Protein AF-E6SUP4-F1 (afdb_monomer)

Structure (mmCIF, N/CA/C/O backbone):
data_AF-E6SUP4-F1
#
_entry.id   AF-E6SUP4-F1
#
loop_
_atom_site.group_PDB
_atom_site.id
_atom_site.type_symbol
_atom_site.label_atom_id
_atom_site.label_alt_id
_atom_site.label_comp_id
_atom_site.label_asym_id
_atom_site.label_entity_id
_atom_site.label_seq_id
_atom_site.pdbx_PDB_ins_code
_atom_site.Cartn_x
_atom_site.Cartn_y
_atom_site.Cartn_z
_atom_site.occupancy
_atom_site.B_iso_or_equiv
_atom_site.auth_seq_id
_atom_site.auth_comp_id
_atom_site.auth_asym_id
_atom_site.auth_atom_id
_atom_site.pdbx_PDB_model_num
ATOM 1 N N . MET A 1 1 ? -22.572 19.905 -28.298 1.00 45.47 1 MET A N 1
ATOM 2 C CA . MET A 1 1 ? -23.190 19.311 -27.088 1.00 45.47 1 MET A CA 1
ATOM 3 C C . MET A 1 1 ? -22.193 19.356 -25.928 1.00 45.47 1 MET A C 1
ATOM 5 O O . MET A 1 1 ? -21.126 18.768 -26.042 1.00 45.47 1 MET A O 1
ATOM 9 N N . ARG A 1 2 ? -22.475 20.090 -24.839 1.00 50.50 2 ARG A N 1
ATOM 10 C CA . ARG A 1 2 ? -21.603 20.148 -23.645 1.00 50.50 2 ARG A CA 1
ATOM 11 C C . ARG A 1 2 ? -21.864 18.912 -22.776 1.00 50.50 2 ARG A C 1
ATOM 13 O O . ARG A 1 2 ? -22.943 18.796 -22.203 1.00 50.50 2 ARG A O 1
ATOM 20 N N . LYS A 1 3 ? -20.896 17.995 -22.674 1.00 53.22 3 LYS A N 1
ATOM 21 C CA . LYS A 1 3 ? -20.956 16.862 -21.734 1.00 53.22 3 LYS A CA 1
ATOM 22 C C . LYS A 1 3 ? -21.049 17.421 -20.308 1.00 53.22 3 LYS A C 1
ATOM 24 O O . LYS A 1 3 ? -20.097 18.020 -19.812 1.00 53.22 3 LYS A O 1
ATOM 29 N N . LYS A 1 4 ? -22.211 17.276 -19.668 1.00 56.06 4 LYS A N 1
ATOM 30 C CA . LYS A 1 4 ? -22.435 17.650 -18.265 1.00 56.06 4 LYS A CA 1
ATOM 31 C C . LYS A 1 4 ? -21.534 16.746 -17.414 1.00 56.06 4 LYS A C 1
ATOM 33 O O . LYS A 1 4 ? -21.778 15.549 -17.313 1.00 56.06 4 LYS A O 1
ATOM 38 N N . ARG A 1 5 ? -20.444 17.292 -16.867 1.00 62.66 5 ARG A N 1
ATOM 39 C CA . ARG A 1 5 ? -19.561 16.575 -15.936 1.00 62.66 5 ARG A CA 1
ATOM 40 C C . ARG A 1 5 ? -20.369 16.344 -14.657 1.00 62.66 5 ARG A C 1
ATOM 42 O O . ARG A 1 5 ? -20.579 17.284 -13.894 1.00 62.66 5 ARG A O 1
ATOM 49 N N . LEU A 1 6 ? -20.873 15.128 -14.457 1.00 62.75 6 LEU A N 1
ATOM 50 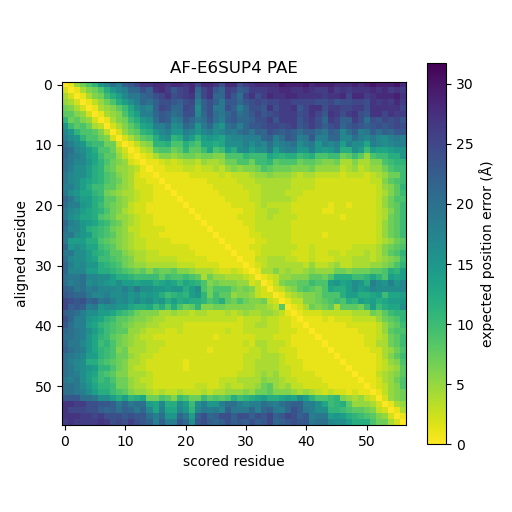C CA . LEU A 1 6 ? -21.432 14.709 -13.175 1.00 62.75 6 LEU A CA 1
ATOM 51 C C . LEU A 1 6 ? -20.307 14.846 -12.144 1.00 62.75 6 LEU A C 1
ATOM 53 O O . LEU A 1 6 ? -19.317 14.117 -12.198 1.00 62.75 6 LEU A O 1
ATOM 57 N N . ARG A 1 7 ? -20.404 15.837 -11.253 1.00 61.72 7 ARG A N 1
ATOM 58 C CA . ARG A 1 7 ? -19.542 15.886 -10.073 1.00 61.72 7 ARG A CA 1
ATOM 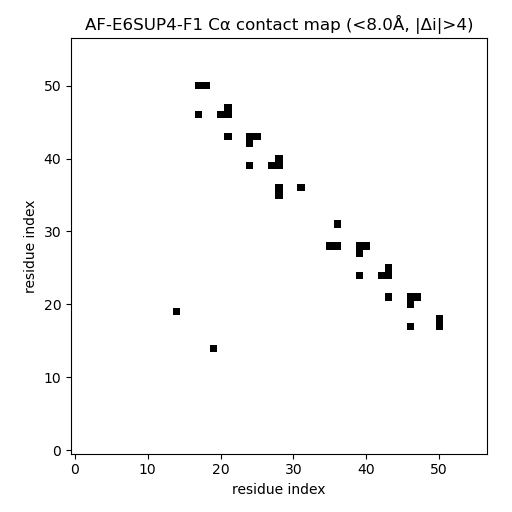59 C C . ARG A 1 7 ? -20.049 14.783 -9.159 1.00 61.72 7 ARG A C 1
ATOM 61 O O . ARG A 1 7 ? -21.031 14.987 -8.454 1.00 61.72 7 ARG A O 1
ATOM 68 N N . ALA A 1 8 ? -19.426 13.610 -9.235 1.00 65.75 8 ALA A N 1
ATOM 69 C CA . ALA A 1 8 ? -19.622 12.585 -8.226 1.00 65.75 8 ALA A CA 1
ATOM 70 C C . ALA A 1 8 ? -19.376 13.249 -6.867 1.00 65.75 8 ALA A C 1
ATOM 72 O O . ALA A 1 8 ? -18.311 13.832 -6.642 1.00 65.75 8 ALA A O 1
ATOM 73 N N . SER A 1 9 ? -20.389 13.246 -6.002 1.00 63.56 9 SER A N 1
ATOM 74 C CA . SER A 1 9 ? -20.220 13.625 -4.606 1.00 63.56 9 SER A CA 1
ATOM 75 C C . SER A 1 9 ? -19.088 12.765 -4.062 1.00 63.56 9 SER A C 1
ATOM 77 O O . SER A 1 9 ? -19.218 11.541 -4.054 1.00 63.56 9 SER A O 1
ATOM 79 N N . GLN A 1 10 ? -17.965 13.376 -3.678 1.00 62.94 10 GLN A N 1
ATOM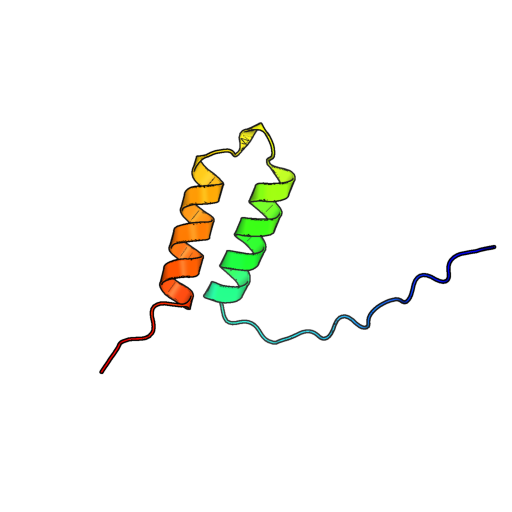 80 C CA . GLN A 1 10 ? -16.889 12.645 -3.022 1.00 62.94 10 GLN A CA 1
ATOM 81 C C . GLN A 1 10 ? -17.423 12.178 -1.670 1.00 62.94 10 GLN A C 1
ATOM 83 O O . GLN A 1 10 ? -17.359 12.909 -0.684 1.00 62.94 10 GLN A O 1
ATOM 88 N N . GLN A 1 11 ? -18.016 10.985 -1.638 1.00 66.19 11 GLN A N 1
ATOM 89 C CA . GLN A 1 11 ? -18.302 10.304 -0.391 1.00 66.19 11 GLN A CA 1
ATOM 90 C C . GLN A 1 11 ? -16.950 10.060 0.267 1.00 66.19 11 GLN A C 1
ATOM 92 O O . GLN A 1 11 ? -16.124 9.288 -0.219 1.00 66.19 11 GLN A O 1
ATOM 97 N N . ARG A 1 12 ? -16.688 10.816 1.332 1.00 70.81 12 ARG A N 1
ATOM 98 C CA . ARG A 1 12 ? -15.512 10.624 2.167 1.00 70.81 12 ARG A CA 1
ATOM 99 C C . ARG A 1 12 ? -15.754 9.375 2.996 1.00 70.81 12 ARG A C 1
ATOM 101 O O . ARG A 1 12 ? -16.360 9.443 4.060 1.00 70.81 12 ARG A O 1
ATOM 108 N N . LEU A 1 13 ? -15.318 8.239 2.468 1.00 80.75 13 LEU A N 1
ATOM 109 C CA . LEU A 1 13 ? -15.148 7.036 3.267 1.00 80.75 13 LEU A CA 1
ATOM 110 C C . LEU A 1 13 ? -14.079 7.322 4.325 1.00 80.75 13 LEU A C 1
ATOM 112 O O . LEU A 1 13 ? -13.067 7.967 4.038 1.00 80.75 13 LEU A O 1
ATOM 116 N N . LYS A 1 14 ? -14.330 6.886 5.559 1.00 87.19 14 LYS A N 1
ATOM 117 C CA . LYS A 1 14 ? -13.325 6.929 6.617 1.00 87.19 14 LYS A CA 1
ATOM 118 C C . LYS A 1 14 ? -12.403 5.734 6.401 1.00 87.19 14 LYS A C 1
ATOM 120 O O . LYS A 1 14 ? -12.842 4.607 6.587 1.00 87.19 14 LYS A O 1
ATOM 125 N N . LEU A 1 15 ? -11.176 6.009 5.979 1.00 86.94 15 LEU A N 1
ATOM 126 C CA . LEU A 1 15 ? -10.161 4.994 5.720 1.00 86.94 15 LEU A CA 1
ATOM 127 C C . LEU A 1 15 ? -9.347 4.707 6.983 1.00 86.94 15 LEU A C 1
ATOM 129 O O . LEU A 1 15 ? -9.175 5.591 7.833 1.00 86.94 15 LEU A O 1
ATOM 133 N N . THR A 1 16 ? -8.825 3.490 7.094 1.00 91.31 16 THR A N 1
ATOM 134 C CA . THR A 1 16 ? -7.733 3.179 8.018 1.00 91.31 16 THR A CA 1
ATOM 135 C C . THR A 1 16 ? -6.433 3.823 7.527 1.00 91.31 16 THR A C 1
ATOM 137 O O . THR A 1 16 ? -6.322 4.281 6.387 1.00 91.31 16 THR A O 1
ATOM 140 N N . LYS A 1 17 ? -5.421 3.874 8.401 1.00 90.81 17 LYS A N 1
ATOM 141 C CA . LYS A 1 17 ? -4.104 4.414 8.029 1.00 90.81 17 LYS A CA 1
ATOM 142 C C . LYS A 1 17 ? -3.471 3.623 6.880 1.00 90.81 17 LYS A C 1
ATOM 144 O O . LYS A 1 17 ? -2.856 4.218 6.006 1.00 90.81 17 LYS A O 1
ATOM 149 N N . GLU A 1 18 ? -3.641 2.305 6.884 1.00 89.81 18 GLU A N 1
ATOM 150 C CA . GLU A 1 18 ? -3.059 1.397 5.891 1.00 89.81 18 GLU A CA 1
ATOM 151 C C . GLU A 1 18 ? -3.763 1.530 4.535 1.00 89.81 18 GLU A C 1
ATOM 153 O O . GLU A 1 18 ? -3.106 1.611 3.500 1.00 89.81 18 GLU A O 1
ATOM 158 N N . GLU A 1 19 ? -5.093 1.660 4.531 1.00 90.00 19 GLU A N 1
ATOM 159 C CA . GLU A 1 19 ? -5.865 1.936 3.314 1.00 90.00 19 GLU A CA 1
ATOM 160 C C . GLU A 1 19 ? -5.495 3.295 2.701 1.00 90.00 19 GLU A C 1
ATOM 162 O O . GLU A 1 19 ? -5.338 3.420 1.483 1.00 90.00 19 GLU A O 1
ATOM 167 N N . GLU A 1 20 ? -5.335 4.331 3.534 1.00 93.31 20 GLU A N 1
ATOM 168 C CA . GLU A 1 20 ? -4.903 5.650 3.068 1.00 93.31 20 GLU A CA 1
ATOM 169 C C . GLU A 1 20 ? -3.497 5.595 2.454 1.00 93.31 20 GLU A C 1
ATOM 171 O O . GLU A 1 20 ? -3.257 6.198 1.401 1.00 93.31 20 GLU A O 1
ATOM 176 N N . GLU A 1 21 ? -2.587 4.850 3.079 1.00 93.50 21 GLU A N 1
ATOM 177 C CA . GLU A 1 21 ? -1.216 4.663 2.609 1.00 93.50 21 GLU A CA 1
ATOM 178 C C . GLU A 1 21 ? -1.170 3.920 1.267 1.00 93.50 21 GLU A C 1
ATOM 180 O O . GLU A 1 21 ? -0.491 4.374 0.343 1.00 93.50 21 GLU A O 1
ATOM 185 N N . LEU A 1 22 ? -1.969 2.860 1.089 1.00 94.06 22 LEU A N 1
ATOM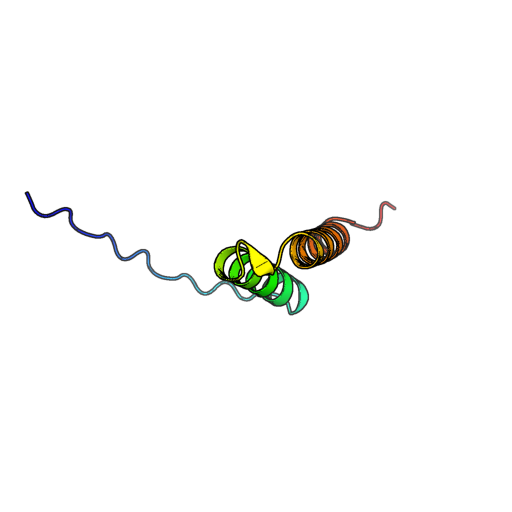 186 C CA . LEU A 1 22 ? -2.081 2.163 -0.196 1.00 94.06 22 LEU A CA 1
ATOM 187 C C . LEU A 1 22 ? -2.577 3.107 -1.305 1.00 94.06 22 LEU A C 1
ATOM 189 O O . LEU A 1 22 ? -2.004 3.156 -2.397 1.00 94.06 22 LEU A O 1
ATOM 193 N N . ILE A 1 23 ? -3.604 3.918 -1.034 1.00 92.56 23 ILE A N 1
ATOM 194 C CA . ILE A 1 23 ? -4.127 4.882 -2.017 1.00 92.56 23 ILE A CA 1
ATOM 195 C C . ILE A 1 23 ? -3.075 5.941 -2.369 1.00 92.56 23 ILE A C 1
ATOM 197 O O . ILE A 1 23 ? -2.953 6.329 -3.538 1.00 92.56 23 ILE A O 1
ATOM 201 N N . ARG A 1 24 ? -2.311 6.426 -1.383 1.00 92.06 24 ARG A N 1
ATOM 202 C CA . ARG A 1 24 ? -1.194 7.352 -1.617 1.00 92.06 24 ARG A CA 1
ATOM 203 C C . ARG A 1 24 ? -0.103 6.693 -2.462 1.00 92.06 24 ARG A C 1
ATOM 205 O O . ARG A 1 24 ? 0.332 7.315 -3.431 1.00 92.06 24 ARG A O 1
ATOM 212 N N . CYS A 1 25 ? 0.269 5.446 -2.166 1.00 92.50 25 CYS A N 1
ATOM 213 C CA . CYS A 1 25 ? 1.233 4.668 -2.948 1.00 92.50 25 CYS A CA 1
ATOM 214 C C . CYS A 1 25 ? 0.812 4.575 -4.417 1.00 92.50 25 CYS A C 1
ATOM 216 O O . CYS A 1 25 ? 1.578 4.955 -5.299 1.00 92.50 25 CYS A O 1
ATOM 218 N N . ILE A 1 26 ? -0.435 4.176 -4.692 1.00 91.25 26 ILE A N 1
ATOM 219 C CA . ILE A 1 26 ? -0.953 4.017 -6.060 1.00 91.25 26 ILE A CA 1
ATOM 220 C C . ILE A 1 26 ? -0.924 5.346 -6.829 1.00 91.25 26 ILE A C 1
ATOM 222 O O . ILE A 1 26 ? -0.511 5.390 -7.990 1.00 91.25 26 ILE A O 1
ATOM 226 N N . ARG A 1 27 ? -1.332 6.453 -6.194 1.00 92.38 27 ARG A N 1
ATOM 227 C CA . ARG A 1 27 ? -1.285 7.788 -6.820 1.00 92.38 27 ARG A CA 1
ATOM 228 C C . ARG A 1 27 ? 0.146 8.225 -7.113 1.00 92.38 27 ARG A C 1
ATOM 230 O O . ARG A 1 27 ? 0.412 8.767 -8.184 1.00 92.38 27 ARG A O 1
ATOM 237 N N . ASN A 1 28 ? 1.062 7.981 -6.180 1.00 89.31 28 ASN A N 1
ATOM 238 C CA . ASN A 1 28 ? 2.474 8.295 -6.359 1.00 89.31 28 ASN A CA 1
ATOM 239 C C . ASN A 1 28 ? 3.091 7.444 -7.467 1.00 89.31 28 ASN A C 1
ATOM 241 O O . ASN A 1 28 ? 3.777 7.995 -8.319 1.00 89.31 28 ASN A O 1
ATOM 245 N N . TYR A 1 29 ? 2.779 6.149 -7.522 1.00 86.75 29 TYR A N 1
ATOM 246 C CA . TYR A 1 29 ? 3.198 5.257 -8.599 1.00 86.75 29 TYR A CA 1
ATOM 247 C C . TYR A 1 29 ? 2.768 5.798 -9.969 1.00 86.75 29 TYR A C 1
ATOM 249 O O . TYR A 1 29 ? 3.616 5.990 -10.840 1.00 86.75 29 TYR A O 1
ATOM 257 N N . GLN A 1 30 ? 1.491 6.161 -10.131 1.00 85.38 30 GLN A N 1
ATOM 258 C CA . GLN A 1 30 ? 0.982 6.743 -11.379 1.00 85.38 30 GLN A CA 1
ATOM 259 C C . GLN A 1 30 ? 1.683 8.055 -11.760 1.00 85.38 30 GLN A C 1
ATOM 261 O O . GLN A 1 30 ? 2.025 8.244 -12.924 1.00 85.38 30 GLN A O 1
ATOM 266 N N . ASN A 1 31 ? 1.928 8.945 -10.793 1.00 86.75 31 ASN A N 1
ATOM 267 C CA . ASN A 1 31 ? 2.606 10.226 -11.039 1.00 86.75 31 ASN A CA 1
ATOM 268 C C . ASN A 1 31 ? 4.109 10.076 -11.296 1.00 86.75 31 ASN A C 1
ATOM 270 O O . ASN A 1 31 ? 4.717 10.922 -11.944 1.00 86.75 31 ASN A O 1
ATOM 274 N N . SER A 1 32 ? 4.714 9.027 -10.746 1.00 81.50 32 SER A N 1
ATOM 275 C CA . SER A 1 32 ? 6.144 8.756 -10.856 1.00 81.50 32 SER A CA 1
ATOM 276 C C . SER A 1 32 ? 6.522 8.058 -12.156 1.00 81.50 32 SER A C 1
ATOM 278 O O . SER A 1 32 ? 7.713 7.926 -12.431 1.00 81.50 32 SER A O 1
ATOM 280 N N . PHE A 1 33 ? 5.551 7.591 -12.948 1.00 68.19 33 PHE A N 1
ATOM 281 C CA . PHE A 1 33 ? 5.846 6.944 -14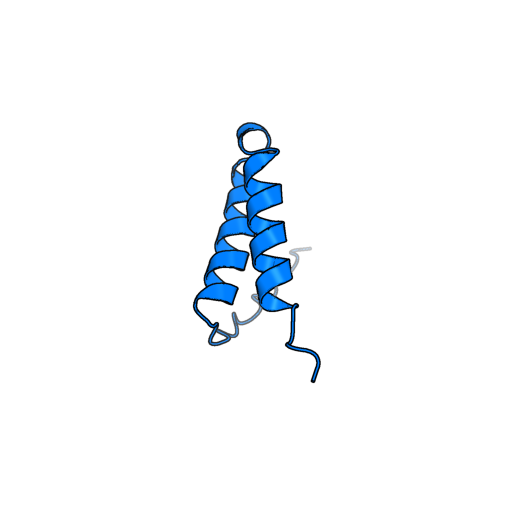.217 1.00 68.19 33 PHE A CA 1
ATOM 282 C C . PHE A 1 33 ? 6.560 7.927 -15.166 1.00 68.19 33 PHE A C 1
ATOM 284 O O . PHE A 1 33 ? 6.077 9.047 -15.350 1.00 68.19 33 PHE A O 1
ATOM 291 N N . PRO A 1 34 ? 7.677 7.526 -15.805 1.00 69.75 34 PRO A N 1
ATOM 292 C CA . PRO A 1 34 ? 8.299 6.191 -15.777 1.00 69.75 34 PRO A CA 1
ATOM 293 C C . PRO A 1 34 ? 9.371 5.972 -14.687 1.00 69.75 34 PRO A C 1
ATOM 295 O O . PRO A 1 34 ? 9.779 4.838 -14.462 1.00 69.75 34 PRO A O 1
ATOM 298 N N . ASN A 1 35 ? 9.827 7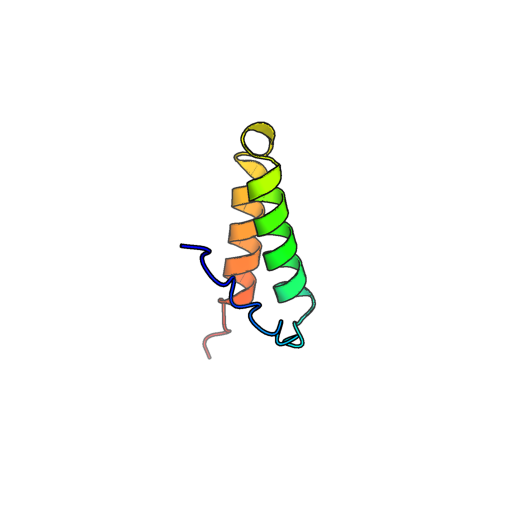.020 -13.999 1.00 73.88 35 ASN A N 1
ATOM 299 C CA . ASN A 1 35 ? 11.001 7.003 -13.113 1.00 73.88 35 ASN A CA 1
ATOM 300 C C . ASN A 1 35 ? 10.838 6.209 -11.801 1.00 73.88 35 ASN A C 1
ATOM 302 O O . ASN A 1 35 ? 11.836 5.841 -11.193 1.00 73.88 35 ASN A O 1
ATOM 306 N N . GLY A 1 36 ? 9.608 5.983 -11.331 1.00 62.47 36 GLY A N 1
ATOM 307 C CA . GLY A 1 36 ? 9.325 5.272 -10.073 1.00 62.47 36 GLY A CA 1
ATOM 308 C C . GLY A 1 36 ? 9.083 3.766 -10.215 1.00 62.47 36 GLY A C 1
ATOM 309 O O . GLY A 1 36 ? 8.784 3.085 -9.230 1.00 62.47 36 GLY A O 1
ATOM 310 N N . TYR A 1 37 ? 9.194 3.240 -11.434 1.00 68.50 37 TYR A N 1
ATOM 311 C CA . TYR A 1 37 ? 9.172 1.806 -11.691 1.00 68.50 37 TYR A CA 1
ATOM 312 C C . TYR A 1 37 ? 10.583 1.220 -11.508 1.00 68.50 37 TYR A C 1
ATOM 314 O O . TYR A 1 37 ? 11.533 1.817 -12.015 1.00 68.50 37 TYR A O 1
ATOM 322 N N . PRO A 1 38 ? 10.765 0.040 -10.877 1.00 77.44 38 PRO A N 1
ATOM 323 C CA . PRO A 1 38 ? 9.760 -0.889 -10.340 1.00 77.44 38 PRO A CA 1
ATOM 324 C C . PRO A 1 38 ? 9.496 -0.784 -8.824 1.00 77.44 38 PRO A C 1
ATOM 326 O O . PRO A 1 38 ? 8.605 -1.465 -8.321 1.00 77.44 38 PRO A O 1
ATOM 329 N N . GLN A 1 39 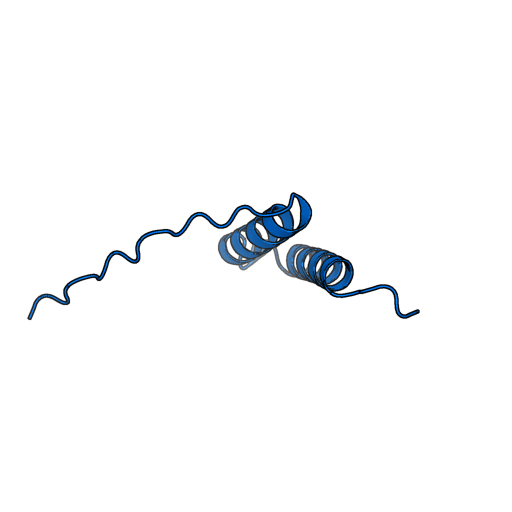? 10.252 0.017 -8.068 1.00 82.56 39 GLN A N 1
ATOM 330 C CA . GLN A 1 39 ? 10.260 -0.054 -6.597 1.00 82.56 39 GLN A CA 1
ATOM 331 C C . GLN A 1 39 ? 8.917 0.339 -5.964 1.00 82.56 39 GLN A C 1
ATOM 333 O O . GLN A 1 39 ? 8.490 -0.283 -4.993 1.00 82.56 39 GLN A O 1
ATOM 338 N N . LEU A 1 40 ? 8.217 1.331 -6.527 1.00 84.31 40 LEU A N 1
ATOM 339 C CA . LEU A 1 40 ? 6.906 1.741 -6.013 1.00 84.31 40 LEU A CA 1
ATOM 340 C C . LEU A 1 40 ? 5.824 0.688 -6.264 1.00 84.31 40 LEU A C 1
ATOM 342 O O . LEU A 1 40 ? 4.917 0.554 -5.448 1.00 84.31 40 LEU A O 1
ATOM 346 N N . LEU A 1 41 ? 5.931 -0.083 -7.351 1.00 88.12 41 LEU A N 1
ATOM 347 C CA . LEU A 1 41 ? 4.999 -1.176 -7.617 1.00 88.12 41 LEU A CA 1
ATOM 348 C C . LEU A 1 41 ? 5.126 -2.265 -6.544 1.00 88.12 41 LEU A C 1
ATOM 350 O O . LEU A 1 41 ? 4.117 -2.670 -5.977 1.00 88.12 41 LEU A O 1
ATOM 354 N N . TRP A 1 42 ? 6.360 -2.664 -6.217 1.00 90.44 42 TRP A N 1
ATOM 355 C CA . TRP A 1 42 ? 6.638 -3.621 -5.140 1.00 90.44 42 TRP A CA 1
ATOM 356 C C . TRP A 1 42 ? 6.072 -3.163 -3.797 1.00 90.44 42 TRP A C 1
ATOM 358 O O . TRP A 1 42 ? 5.415 -3.940 -3.109 1.00 90.44 42 TRP A O 1
ATOM 368 N N . TYR A 1 43 ? 6.270 -1.890 -3.452 1.00 90.88 43 TYR A N 1
ATOM 369 C CA . TYR A 1 43 ? 5.742 -1.334 -2.209 1.00 90.88 43 TYR A CA 1
ATOM 370 C C . TYR A 1 43 ? 4.207 -1.340 -2.170 1.00 90.88 43 TYR A C 1
ATOM 372 O O . TYR A 1 43 ? 3.617 -1.749 -1.171 1.00 90.88 43 TYR A O 1
ATOM 380 N N . CYS A 1 44 ? 3.540 -0.958 -3.265 1.00 92.19 44 CYS A N 1
ATOM 381 C CA . CYS A 1 44 ? 2.079 -1.006 -3.319 1.00 92.19 44 CYS A CA 1
ATOM 382 C C . CYS A 1 44 ? 1.546 -2.448 -3.219 1.00 92.19 44 CYS A C 1
ATOM 384 O O . CYS A 1 44 ? 0.474 -2.656 -2.657 1.00 92.19 44 CYS A O 1
ATOM 386 N N . GLN A 1 45 ? 2.281 -3.433 -3.744 1.00 91.38 45 GLN A N 1
ATOM 387 C CA . GLN A 1 45 ? 1.892 -4.843 -3.702 1.00 91.38 45 GLN A CA 1
ATOM 388 C C . GLN A 1 45 ? 2.016 -5.429 -2.290 1.00 91.38 45 GLN A C 1
ATOM 390 O O . GLN A 1 45 ? 1.078 -6.055 -1.817 1.00 91.38 45 GLN A O 1
ATOM 395 N N . GLU A 1 46 ? 3.094 -5.114 -1.567 1.00 91.62 46 GLU A N 1
ATOM 396 C CA . GLU A 1 46 ? 3.246 -5.508 -0.160 1.00 91.62 46 GLU A CA 1
ATOM 397 C C . GLU A 1 46 ? 2.151 -4.896 0.736 1.00 91.62 46 GLU A C 1
ATOM 399 O O . GLU A 1 46 ? 1.606 -5.570 1.609 1.00 91.62 46 GLU A O 1
ATOM 404 N N . LEU A 1 47 ? 1.805 -3.619 0.521 1.00 92.19 47 LEU A N 1
ATOM 405 C CA . LEU A 1 47 ? 0.713 -2.962 1.249 1.00 92.19 47 LEU A CA 1
ATOM 406 C C . LEU A 1 47 ? -0.641 -3.608 0.957 1.00 92.19 47 LEU A C 1
ATOM 408 O O . LEU A 1 47 ? -1.459 -3.752 1.862 1.00 92.19 47 LEU A O 1
ATOM 412 N N . PHE A 1 48 ? -0.877 -3.982 -0.300 1.00 92.38 48 PHE A N 1
ATOM 413 C CA . PHE A 1 48 ? -2.081 -4.702 -0.681 1.00 92.38 48 PHE A CA 1
ATOM 414 C C . PHE A 1 48 ? -2.142 -6.058 0.018 1.00 92.38 48 PHE A C 1
ATOM 416 O O . PHE A 1 48 ? -3.140 -6.327 0.679 1.00 92.38 48 PHE A O 1
ATOM 423 N N . ASP A 1 49 ? -1.073 -6.854 -0.063 1.00 91.00 49 ASP A N 1
ATOM 424 C CA . ASP A 1 49 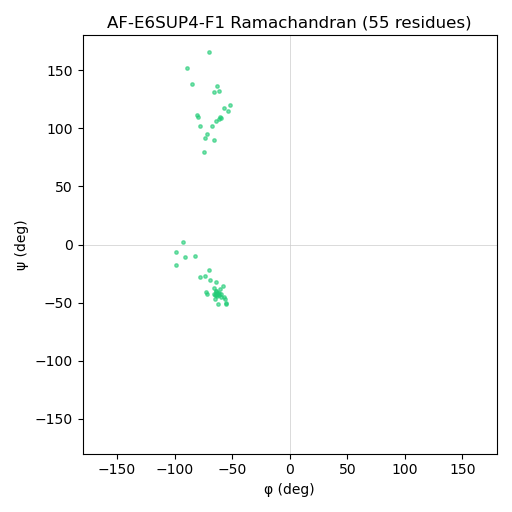? -1.000 -8.177 0.555 1.00 91.00 49 ASP A CA 1
ATOM 425 C C . ASP A 1 49 ? -1.276 -8.087 2.060 1.00 91.00 49 ASP A C 1
ATOM 427 O O . ASP A 1 49 ? -2.163 -8.771 2.548 1.00 91.00 49 ASP A O 1
ATOM 431 N N . LYS A 1 50 ? -0.651 -7.149 2.783 1.00 88.94 50 LYS A N 1
ATOM 432 C CA . LYS A 1 50 ? -0.929 -6.912 4.215 1.00 88.94 50 LYS A CA 1
ATOM 433 C C . LYS A 1 50 ? -2.391 -6.577 4.520 1.00 88.94 50 LYS A C 1
ATOM 435 O O . LYS A 1 50 ? -2.890 -6.947 5.577 1.00 88.94 50 LYS A O 1
ATOM 440 N N . LEU A 1 51 ? -3.061 -5.844 3.631 1.00 90.19 51 LEU A N 1
ATOM 441 C CA . LEU A 1 51 ? -4.464 -5.459 3.800 1.00 90.19 51 LEU A CA 1
ATOM 442 C C . LEU A 1 51 ? -5.435 -6.604 3.482 1.00 90.19 51 LEU A C 1
ATOM 444 O O . LEU A 1 51 ? -6.545 -6.611 4.013 1.00 90.19 51 LEU A O 1
ATOM 448 N N . VAL A 1 52 ? -5.051 -7.541 2.607 1.00 88.12 52 VAL A N 1
ATOM 449 C CA . VAL A 1 52 ? -5.900 -8.679 2.211 1.00 88.12 52 VAL A CA 1
ATOM 450 C C . VAL A 1 52 ? -5.578 -9.978 2.942 1.00 88.12 52 VAL A C 1
ATOM 452 O O . VAL A 1 52 ? -6.418 -10.882 2.943 1.00 88.12 52 VAL A O 1
ATOM 455 N N . ASP A 1 53 ? -4.397 -10.083 3.554 1.00 80.44 53 ASP A N 1
ATOM 456 C CA . ASP A 1 53 ? -3.969 -11.244 4.330 1.00 80.44 53 ASP A CA 1
ATOM 457 C C . ASP A 1 53 ? -4.709 -11.250 5.675 1.00 80.44 53 ASP A C 1
ATOM 459 O O . ASP A 1 53 ? -4.241 -10.793 6.716 1.00 80.44 53 ASP A O 1
ATOM 463 N N . LEU A 1 54 ? -5.956 -11.713 5.617 1.00 62.12 54 LEU A N 1
ATOM 464 C CA . LEU A 1 54 ? -6.761 -12.047 6.782 1.00 62.12 54 LEU A CA 1
ATOM 465 C C . LEU A 1 54 ? -6.108 -13.249 7.482 1.00 62.12 54 LEU A C 1
ATOM 467 O O . LEU A 1 54 ? -5.846 -14.249 6.805 1.00 62.12 54 LEU A O 1
ATOM 471 N N . PRO A 1 55 ? -5.896 -13.224 8.813 1.00 61.97 55 PRO A N 1
ATOM 472 C CA . PRO A 1 55 ? -5.499 -14.429 9.526 1.00 61.97 55 PRO A CA 1
ATOM 473 C C . PRO A 1 55 ? -6.560 -15.508 9.273 1.00 61.97 55 PRO A C 1
ATOM 475 O O . PRO A 1 55 ? -7.737 -15.328 9.586 1.00 61.97 55 PRO A O 1
ATOM 478 N N . ARG A 1 56 ? -6.150 -16.607 8.632 1.00 54.00 56 ARG A N 1
ATOM 479 C CA . ARG A 1 56 ? -6.960 -17.821 8.533 1.00 54.00 56 ARG A CA 1
ATOM 480 C C . ARG A 1 56 ? -6.843 -18.539 9.874 1.00 54.00 56 ARG A C 1
ATOM 482 O O . ARG A 1 56 ? -5.805 -19.145 10.127 1.00 54.00 56 ARG A O 1
ATOM 489 N N . ASP A 1 57 ? -7.866 -18.412 10.715 1.00 52.78 57 ASP A N 1
ATOM 490 C CA . ASP A 1 57 ? -8.149 -19.421 11.746 1.00 52.78 57 ASP A CA 1
ATOM 491 C C . ASP A 1 57 ? -8.513 -20.762 11.082 1.00 52.78 57 ASP A C 1
ATOM 493 O O . ASP A 1 57 ? -9.229 -20.742 10.047 1.00 52.78 57 ASP A O 1
#

Sequence (57 aa):
MRKKRLRASQQRLKLTKEEEELIRCIRNYQNSFPNGYPQLLWYCQELFDKLVDLPRD

pLDDT: mean 78.87, std 14.2, range [45.47, 94.06]

Radius of gy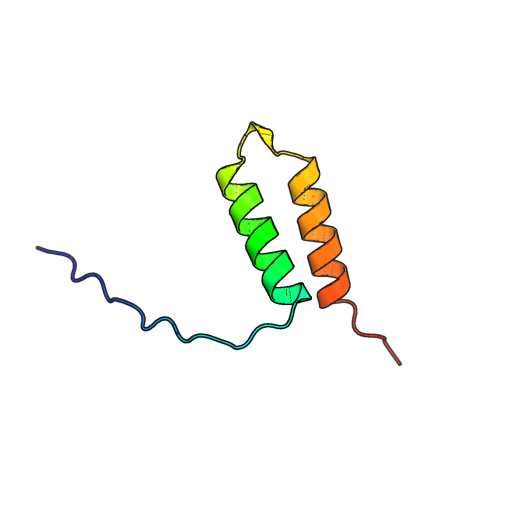ration: 15.9 Å; Cα contacts (8 Å, |Δi|>4): 18; chains: 1; bounding box: 34×40×39 Å

Secondary structure (DSSP, 8-state):
----------------HHHHHHHHHHHHHHHHTTTTTTHHHHHHHHHHHHHH-----

Solvent-accessible surface area (backbone atoms only — not comparable to full-atom values): 3681 Å² total; per-residue (Å²): 134,84,81,80,78,77,75,74,78,80,76,80,73,89,68,54,73,66,59,48,50,38,54,48,40,52,54,48,39,65,71,32,60,75,80,36,64,65,66,43,58,55,52,38,49,54,48,46,48,64,73,67,64,66,86,81,125

Foldseek 3Di:
DDDDPPPDPPPPDDDDPLRVVLVVLVVCPVVCPPPPPPVSVVVSVVSVCVVPPDPDD

Organism: Bacteroides helcogenes (strain ATCC 35417 / DSM 20613 / JCM 6297 / CCUG 15421 / P 36-108) (NCBI:txid693979)

Mean predicted aligned error: 9.51 Å